Protein AF-A0AAN1A7D1-F1 (afdb_monomer)

Sequence (128 aa):
MESLSNIRREKVLAA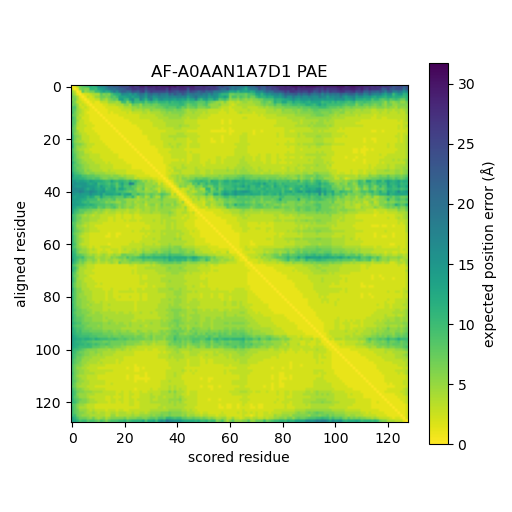FIFSLTAWALLYLWLYLVHAIDEKVASTTLSSPLVHASITFSVLAFIFQKKPGALRELAIIVFWLVLIFIYSIVVFNILLNIIPDIYDIIFYYECFLLIVFCGSPAYLLMRII

Mean predicted aligned error: 4.58 Å

Structu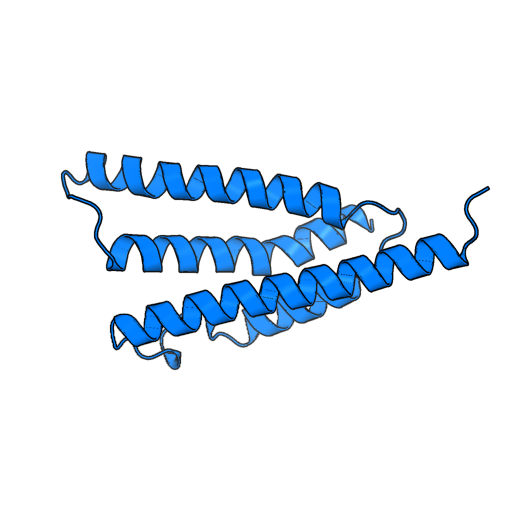re (mmCIF, N/CA/C/O backbone):
data_AF-A0AAN1A7D1-F1
#
_entry.id   AF-A0AAN1A7D1-F1
#
loop_
_atom_site.group_PDB
_atom_site.id
_atom_site.type_symbol
_atom_site.label_atom_id
_atom_site.label_alt_id
_atom_site.label_comp_id
_atom_site.label_asym_id
_atom_site.label_entity_id
_atom_site.label_seq_id
_atom_site.pdbx_PDB_ins_code
_atom_site.Cartn_x
_atom_site.Cartn_y
_atom_site.Cartn_z
_atom_site.occupancy
_atom_site.B_iso_or_equiv
_atom_site.auth_seq_id
_atom_site.auth_comp_id
_atom_site.auth_asym_id
_atom_site.auth_atom_id
_atom_site.pdbx_PDB_model_num
ATOM 1 N N . MET A 1 1 ? -14.372 14.108 27.753 1.00 48.66 1 MET A N 1
ATOM 2 C CA . MET A 1 1 ? -14.588 12.654 27.898 1.00 48.66 1 MET A CA 1
ATOM 3 C C . MET A 1 1 ? -15.117 12.169 26.559 1.00 48.66 1 MET A C 1
ATOM 5 O O . MET A 1 1 ? -16.270 12.422 26.240 1.00 48.66 1 MET A O 1
ATOM 9 N N . GLU A 1 2 ? -14.242 11.651 25.700 1.00 56.12 2 GLU A N 1
ATOM 10 C CA . GLU A 1 2 ? -14.641 11.143 24.383 1.00 56.12 2 GLU A CA 1
ATOM 11 C C . GLU A 1 2 ? -15.553 9.928 24.595 1.00 56.12 2 GLU A C 1
ATOM 13 O O . GLU A 1 2 ? -15.202 9.020 25.351 1.00 56.12 2 GLU A O 1
ATOM 18 N N . SER A 1 3 ? -16.758 9.925 24.022 1.00 71.69 3 SER A N 1
ATOM 19 C CA . SER A 1 3 ? -17.673 8.799 24.217 1.00 71.69 3 SER A CA 1
ATOM 20 C C . SER A 1 3 ? -17.113 7.550 23.529 1.00 71.69 3 SER A C 1
ATOM 22 O O . SER A 1 3 ? -16.577 7.616 22.422 1.00 71.69 3 SER A O 1
ATOM 24 N N . LEU A 1 4 ? -17.299 6.378 24.142 1.00 73.12 4 LEU A N 1
ATOM 25 C CA . LEU A 1 4 ? -16.960 5.069 23.554 1.00 73.12 4 LEU A CA 1
ATOM 26 C C . LEU A 1 4 ? -17.493 4.894 22.115 1.00 73.12 4 LEU A C 1
ATOM 28 O O . LEU A 1 4 ? -16.880 4.206 21.296 1.00 73.12 4 LEU A O 1
ATOM 32 N N . SER A 1 5 ? -18.616 5.543 21.786 1.00 78.75 5 SER A N 1
ATOM 33 C CA . SER A 1 5 ? -19.195 5.552 20.440 1.00 78.75 5 SER A CA 1
ATOM 34 C C . SER A 1 5 ? -18.342 6.293 19.403 1.00 78.75 5 SER A C 1
ATOM 36 O O . SER A 1 5 ? -18.264 5.820 18.267 1.00 78.75 5 SER A O 1
ATOM 38 N N . ASN A 1 6 ? -17.675 7.392 19.772 1.00 82.25 6 ASN A N 1
ATOM 39 C CA . ASN A 1 6 ? -16.790 8.136 18.871 1.00 82.25 6 ASN A CA 1
ATOM 40 C C . ASN A 1 6 ? -15.538 7.325 18.534 1.00 82.25 6 ASN A C 1
ATOM 42 O O . ASN A 1 6 ? -15.208 7.178 17.360 1.00 82.25 6 ASN A O 1
ATOM 46 N N . ILE A 1 7 ? -14.927 6.692 19.537 1.00 80.44 7 ILE A N 1
ATOM 47 C CA . ILE A 1 7 ? -13.744 5.838 19.352 1.00 80.44 7 ILE A CA 1
ATOM 48 C C . ILE A 1 7 ? -14.063 4.648 18.433 1.00 80.44 7 ILE A C 1
ATOM 50 O O . ILE A 1 7 ? -13.278 4.298 17.554 1.00 80.44 7 ILE A O 1
ATOM 54 N N . ARG A 1 8 ? -15.236 4.019 18.595 1.00 84.25 8 ARG A N 1
ATOM 55 C CA . ARG A 1 8 ? -15.674 2.935 17.701 1.00 84.25 8 ARG A CA 1
ATOM 56 C C . ARG A 1 8 ? -15.884 3.430 16.268 1.00 84.25 8 ARG A C 1
ATOM 58 O O . ARG A 1 8 ? -15.477 2.748 15.332 1.00 84.25 8 ARG A O 1
ATOM 65 N N . ARG A 1 9 ? -16.510 4.599 16.092 1.00 88.31 9 ARG A N 1
ATOM 66 C CA . ARG A 1 9 ? -16.739 5.198 14.769 1.00 88.31 9 ARG A CA 1
ATOM 67 C C . ARG A 1 9 ? -15.418 5.501 14.063 1.00 88.31 9 ARG A C 1
ATOM 69 O O . ARG A 1 9 ? -15.297 5.187 12.886 1.00 88.31 9 ARG A O 1
ATOM 76 N N . GLU A 1 10 ? -14.435 6.048 14.772 1.00 89.31 10 GLU A N 1
ATOM 77 C CA . GLU A 1 10 ? -13.118 6.348 14.204 1.00 89.31 10 GLU A CA 1
ATOM 78 C C . GLU A 1 10 ? -12.417 5.086 13.687 1.00 89.31 10 GLU A C 1
ATOM 80 O O . GLU A 1 10 ? -11.914 5.086 12.570 1.00 89.31 10 GLU A O 1
ATOM 85 N N . LYS A 1 11 ? -12.447 3.980 14.442 1.00 90.75 11 LYS A N 1
ATOM 86 C CA . LYS A 1 11 ? -11.850 2.702 14.008 1.00 90.75 11 LYS A CA 1
ATOM 87 C C . LYS A 1 11 ? -12.504 2.147 12.746 1.00 90.75 11 LYS A C 1
ATOM 89 O O . LYS A 1 11 ? -11.811 1.679 11.849 1.00 90.75 11 LYS A O 1
ATOM 94 N N . VAL A 1 12 ? -13.835 2.216 12.669 1.00 91.88 12 VA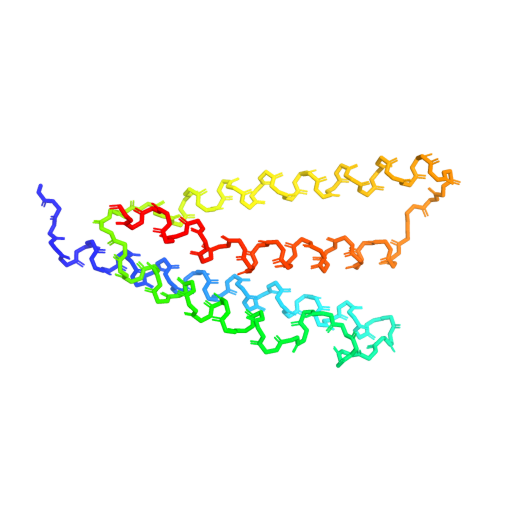L A N 1
ATOM 95 C CA . VAL A 1 12 ? -14.586 1.771 11.485 1.00 91.88 12 VAL A CA 1
ATOM 96 C C . VAL A 1 12 ? -14.273 2.659 10.283 1.00 91.88 12 VAL A C 1
ATOM 98 O O . VAL A 1 12 ? -14.024 2.145 9.197 1.00 91.88 12 VAL A O 1
ATOM 101 N N . LEU A 1 13 ? -14.221 3.979 10.477 1.00 93.94 13 LEU A N 1
ATOM 102 C CA . LEU A 1 13 ? -13.811 4.913 9.429 1.00 93.94 13 LEU A CA 1
ATOM 103 C C . LEU A 1 13 ? -12.373 4.650 8.977 1.00 93.94 13 LEU A C 1
ATOM 105 O O . LEU A 1 13 ? -12.114 4.645 7.780 1.00 93.94 13 LEU A O 1
ATOM 109 N N . ALA A 1 14 ? -11.455 4.372 9.902 1.00 94.38 14 ALA A N 1
ATOM 110 C CA . ALA A 1 14 ? -10.074 4.042 9.578 1.00 94.38 14 ALA A CA 1
ATOM 111 C C . ALA A 1 14 ? -9.969 2.768 8.731 1.00 94.38 14 ALA A C 1
ATOM 113 O O . ALA A 1 14 ? -9.298 2.774 7.701 1.00 94.38 14 ALA A O 1
ATOM 114 N N . ALA A 1 15 ? -10.680 1.708 9.123 1.00 95.00 15 ALA A N 1
ATOM 115 C CA . ALA A 1 15 ? -10.753 0.463 8.363 1.00 95.00 15 ALA A CA 1
ATOM 116 C C . ALA A 1 15 ? -11.352 0.679 6.961 1.00 95.00 15 ALA A C 1
ATOM 118 O O . ALA A 1 15 ? -10.851 0.135 5.975 1.00 95.00 15 ALA A O 1
ATOM 119 N N . PHE A 1 16 ? -12.393 1.509 6.858 1.00 95.81 16 PHE A N 1
ATOM 120 C CA . PHE A 1 16 ? -13.032 1.849 5.588 1.00 95.81 16 PHE A CA 1
ATOM 121 C C . PHE A 1 16 ? -12.106 2.654 4.668 1.00 95.81 16 PHE A C 1
ATOM 123 O O . PHE A 1 16 ? -11.934 2.291 3.507 1.00 95.81 16 PHE A O 1
ATOM 130 N N . ILE A 1 17 ? -11.457 3.698 5.191 1.00 96.25 17 ILE A N 1
ATOM 131 C CA . ILE A 1 17 ? -10.492 4.510 4.440 1.00 96.25 17 ILE A CA 1
ATOM 132 C C . ILE A 1 17 ? -9.322 3.642 3.978 1.00 96.25 17 ILE A C 1
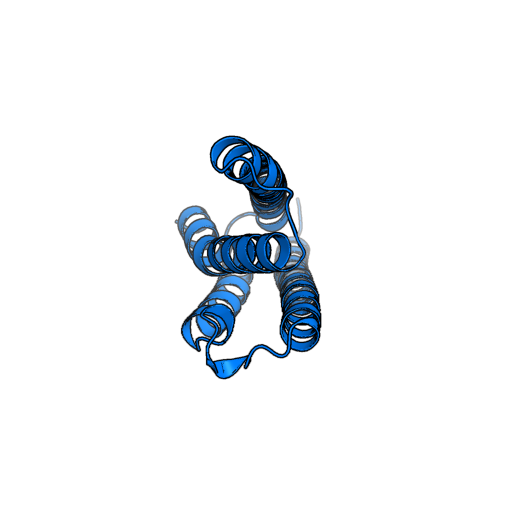ATOM 134 O O . ILE A 1 17 ? -8.953 3.701 2.811 1.00 96.25 17 ILE A O 1
ATOM 138 N N . PHE A 1 18 ? -8.772 2.796 4.853 1.00 96.31 18 PHE A N 1
ATOM 139 C CA . PHE A 1 18 ? -7.709 1.866 4.473 1.00 96.31 18 PHE A CA 1
ATOM 140 C C . PHE A 1 18 ? -8.147 0.934 3.335 1.00 96.31 18 PHE A C 1
ATOM 142 O O . PHE A 1 18 ? -7.400 0.754 2.378 1.00 96.31 18 PHE A O 1
ATOM 149 N N . SER A 1 19 ? -9.369 0.397 3.401 1.00 95.94 19 SER A N 1
ATOM 150 C CA . SER A 1 19 ? -9.914 -0.485 2.359 1.00 95.94 19 SER A CA 1
ATOM 151 C C . SER A 1 19 ? -10.069 0.233 1.015 1.00 95.94 19 SER A C 1
ATOM 153 O O . SER A 1 19 ? -9.674 -0.308 -0.015 1.00 95.94 19 SER A O 1
ATOM 155 N N . LEU A 1 20 ? -10.593 1.465 1.019 1.00 97.00 20 LEU A N 1
ATOM 156 C CA . LEU A 1 20 ? -10.707 2.288 -0.190 1.00 97.00 20 LEU A CA 1
ATOM 157 C C . LEU A 1 20 ? -9.338 2.613 -0.790 1.00 97.00 20 LEU A C 1
ATOM 159 O O . LEU A 1 20 ? -9.157 2.502 -2.001 1.00 97.00 20 LEU A O 1
ATOM 163 N N . THR A 1 21 ? -8.368 2.978 0.047 1.00 95.69 21 THR A N 1
ATOM 164 C CA . THR A 1 21 ? -7.001 3.263 -0.396 1.00 95.69 21 THR A CA 1
ATOM 165 C C . THR A 1 21 ? -6.338 2.018 -0.979 1.00 95.69 21 THR A C 1
ATOM 167 O O . THR A 1 21 ? -5.743 2.095 -2.050 1.00 95.69 21 THR A O 1
ATOM 170 N N . ALA A 1 22 ? -6.472 0.859 -0.325 1.00 95.62 22 ALA A N 1
ATOM 171 C CA . ALA A 1 22 ? -5.944 -0.406 -0.830 1.00 95.62 22 ALA A CA 1
ATOM 172 C C . ALA A 1 22 ? -6.550 -0.760 -2.194 1.00 95.62 22 ALA A C 1
ATOM 174 O O . ALA A 1 22 ? -5.821 -1.123 -3.114 1.00 95.62 22 ALA A O 1
ATOM 175 N N . TRP A 1 23 ? -7.865 -0.586 -2.345 1.00 95.44 23 TRP A N 1
ATOM 176 C CA . TRP A 1 23 ? -8.557 -0.807 -3.610 1.00 95.44 23 TRP A CA 1
ATOM 177 C C . TRP A 1 23 ? -8.068 0.134 -4.718 1.00 95.44 23 TRP A C 1
ATOM 179 O O . TRP A 1 23 ? -7.740 -0.335 -5.804 1.00 95.44 23 TRP A O 1
ATOM 189 N N . ALA A 1 24 ? -7.952 1.437 -4.444 1.00 96.38 24 ALA A N 1
ATOM 190 C CA . ALA A 1 24 ? -7.475 2.415 -5.423 1.00 96.38 24 ALA A CA 1
ATOM 191 C C . ALA A 1 24 ? -6.037 2.124 -5.887 1.00 96.38 24 ALA A C 1
ATOM 193 O O . ALA A 1 24 ? -5.740 2.202 -7.078 1.00 96.38 24 ALA A O 1
ATOM 194 N N . LEU A 1 25 ? -5.159 1.747 -4.954 1.00 95.44 25 LEU A N 1
ATOM 195 C CA . LEU A 1 25 ? -3.777 1.374 -5.251 1.00 95.44 25 LEU A CA 1
ATOM 196 C C . LEU A 1 25 ? -3.697 0.084 -6.083 1.00 95.44 25 LEU A C 1
ATOM 198 O O . LEU A 1 25 ? -3.025 0.047 -7.110 1.00 95.44 25 LEU A O 1
ATOM 202 N N . LEU A 1 26 ? -4.424 -0.963 -5.690 1.00 94.31 26 LEU A N 1
ATOM 203 C CA . LEU A 1 26 ? -4.470 -2.213 -6.454 1.00 94.31 26 LEU A CA 1
ATOM 204 C C . LEU A 1 26 ? -5.055 -2.011 -7.853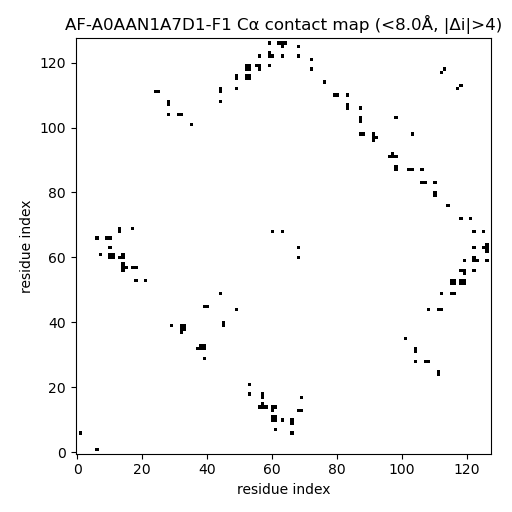 1.00 94.31 26 LEU A C 1
ATOM 206 O O . LEU A 1 26 ? -4.578 -2.618 -8.807 1.00 94.31 26 LEU A O 1
ATOM 210 N N . TYR A 1 27 ? -6.063 -1.149 -7.992 1.00 93.94 27 TYR A N 1
ATOM 211 C CA . TYR A 1 27 ? -6.654 -0.831 -9.287 1.00 93.94 27 TYR A CA 1
ATOM 212 C C . TYR A 1 27 ? -5.673 -0.091 -10.201 1.00 93.94 27 TYR A C 1
ATOM 214 O O . TYR A 1 27 ? -5.552 -0.436 -11.376 1.00 93.94 27 TYR A O 1
ATOM 222 N N . LEU A 1 28 ? -4.935 0.889 -9.666 1.00 94.31 28 LEU A N 1
ATOM 223 C CA . LEU A 1 28 ? -3.884 1.571 -10.420 1.00 94.31 28 LEU A CA 1
ATOM 224 C C . LEU A 1 28 ? -2.807 0.582 -10.879 1.00 94.31 28 LEU A C 1
ATOM 226 O O . LEU A 1 28 ? -2.394 0.620 -12.034 1.00 94.31 28 LEU A O 1
ATOM 230 N N . TRP A 1 29 ? -2.392 -0.335 -10.005 1.00 94.31 29 TRP A N 1
ATOM 231 C CA . TRP A 1 29 ? -1.430 -1.375 -10.365 1.00 94.31 29 TRP A CA 1
ATOM 232 C C . TRP A 1 29 ? -1.970 -2.295 -11.459 1.00 94.31 29 TRP A C 1
ATOM 234 O O . TRP A 1 29 ? -1.276 -2.552 -12.438 1.00 94.31 29 TRP A O 1
ATOM 244 N N . LEU A 1 30 ? -3.229 -2.723 -11.346 1.00 92.06 30 LEU A N 1
ATOM 245 C CA . LEU A 1 30 ? -3.874 -3.565 -12.348 1.00 92.06 30 LEU A CA 1
ATOM 246 C C . LEU A 1 30 ? -3.890 -2.879 -13.717 1.00 92.06 30 LEU A C 1
ATOM 248 O O . LEU A 1 30 ? -3.574 -3.514 -14.719 1.00 92.06 30 LEU A O 1
ATOM 252 N N . TYR A 1 31 ? -4.233 -1.590 -13.753 1.00 92.12 31 TYR A N 1
ATOM 253 C CA . TYR A 1 31 ? -4.207 -0.786 -14.972 1.00 92.12 31 TYR A CA 1
ATOM 254 C C . TYR A 1 31 ? -2.804 -0.737 -15.590 1.00 92.12 31 TYR A C 1
ATOM 256 O O . TYR A 1 31 ? -2.655 -0.931 -16.794 1.00 92.12 31 TYR A O 1
ATOM 264 N N . LEU A 1 32 ? -1.774 -0.527 -14.768 1.00 90.81 32 LEU A N 1
ATOM 265 C CA . LEU A 1 32 ? -0.389 -0.457 -15.224 1.00 90.81 32 LEU A CA 1
ATOM 266 C C . LEU A 1 32 ? 0.132 -1.796 -15.767 1.00 90.81 32 LEU A C 1
ATOM 268 O O . LEU A 1 32 ? 0.738 -1.814 -16.831 1.00 90.81 32 LEU A O 1
ATOM 272 N N . VAL A 1 33 ? -0.149 -2.911 -15.089 1.00 90.50 33 VAL A N 1
ATOM 273 C CA . VAL A 1 33 ? 0.243 -4.259 -15.545 1.00 90.50 33 VAL A CA 1
ATOM 274 C C . VAL A 1 33 ? -0.417 -4.607 -16.881 1.00 90.50 33 VAL A C 1
ATOM 276 O O . VAL A 1 33 ? 0.237 -5.143 -17.771 1.00 90.50 33 VAL A O 1
ATOM 279 N N . HIS A 1 34 ? -1.688 -4.236 -17.069 1.00 88.12 34 HIS A N 1
ATOM 280 C CA . HIS A 1 34 ? -2.350 -4.396 -18.368 1.00 88.12 34 HIS A CA 1
ATOM 281 C C . HIS A 1 34 ? -1.734 -3.509 -19.454 1.00 88.12 34 HIS A C 1
ATOM 283 O O . HIS A 1 34 ? -1.717 -3.906 -20.611 1.00 88.12 34 HIS A O 1
ATOM 289 N N . ALA A 1 35 ? -1.224 -2.325 -19.106 1.00 87.31 35 ALA A N 1
ATOM 290 C CA . ALA A 1 35 ? -0.607 -1.422 -20.076 1.00 87.31 35 ALA A CA 1
ATOM 291 C C . ALA A 1 35 ? 0.712 -1.962 -20.659 1.00 87.31 35 ALA A C 1
ATOM 293 O O . ALA A 1 35 ? 1.111 -1.524 -21.735 1.00 87.31 35 ALA A O 1
ATOM 294 N N . ILE A 1 36 ? 1.371 -2.900 -19.971 1.00 89.44 36 ILE A N 1
ATOM 295 C CA . ILE A 1 36 ? 2.584 -3.584 -20.448 1.00 89.44 36 ILE A CA 1
ATOM 296 C C . ILE A 1 36 ? 2.316 -5.018 -20.931 1.00 89.44 36 ILE A C 1
ATOM 298 O O . ILE A 1 36 ? 3.260 -5.781 -21.123 1.00 89.44 36 ILE A O 1
ATOM 302 N N . ASP A 1 37 ? 1.041 -5.390 -21.108 1.00 84.81 37 ASP A N 1
ATOM 303 C CA . ASP A 1 37 ? 0.591 -6.728 -21.523 1.00 84.81 37 ASP A CA 1
ATOM 304 C C . ASP A 1 37 ? 1.141 -7.880 -20.654 1.00 84.81 37 ASP A C 1
ATOM 306 O O . ASP A 1 37 ? 1.195 -9.043 -21.070 1.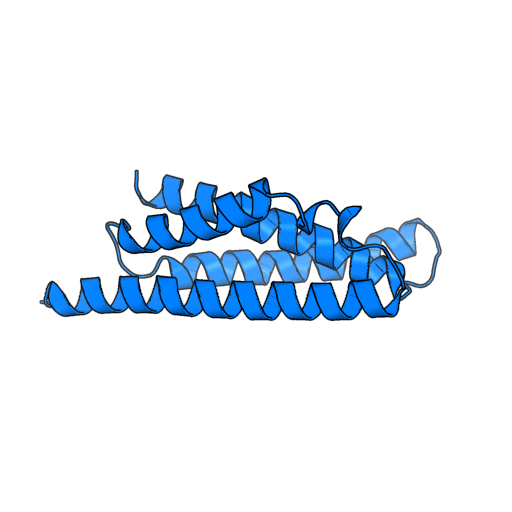00 84.81 37 ASP A O 1
ATOM 310 N N . GLU A 1 38 ? 1.528 -7.586 -19.410 1.00 80.81 38 GLU A N 1
ATOM 311 C CA . GLU A 1 38 ? 2.014 -8.598 -18.484 1.00 80.81 38 GLU A CA 1
ATOM 312 C C . GLU A 1 38 ? 0.838 -9.372 -17.874 1.00 80.81 38 GLU A C 1
ATOM 314 O O . GLU A 1 38 ? -0.219 -8.836 -17.524 1.00 80.81 38 GLU A O 1
ATOM 319 N N . LYS A 1 39 ? 1.006 -10.689 -17.734 1.00 81.75 39 LYS A N 1
ATOM 320 C CA . LYS A 1 39 ? -0.041 -11.542 -17.179 1.00 81.75 39 LYS A CA 1
ATOM 321 C C . LYS A 1 39 ? -0.172 -11.280 -15.679 1.00 81.75 39 LYS A C 1
ATOM 323 O O . LYS A 1 39 ? 0.662 -11.701 -14.893 1.00 81.75 39 LYS A O 1
ATOM 328 N N . VAL A 1 40 ? -1.299 -10.714 -15.254 1.00 73.50 40 VAL A N 1
ATOM 329 C CA . VAL A 1 40 ? -1.592 -10.437 -13.831 1.00 73.50 40 VAL A CA 1
ATOM 330 C C . VAL A 1 40 ? -1.335 -11.646 -12.918 1.00 73.50 40 VAL A C 1
ATOM 332 O O . VAL A 1 40 ? -0.841 -11.489 -11.814 1.00 73.50 40 VAL A O 1
ATOM 335 N N . ALA A 1 41 ? -1.630 -12.867 -13.373 1.00 77.00 41 ALA A N 1
ATOM 336 C CA . ALA A 1 41 ? -1.443 -14.081 -12.573 1.00 77.00 41 ALA A CA 1
ATOM 337 C C . ALA A 1 41 ? 0.027 -14.492 -12.345 1.00 77.00 41 ALA A C 1
ATOM 339 O O . ALA A 1 41 ? 0.271 -15.389 -11.542 1.00 77.00 41 ALA A O 1
ATOM 340 N N . SER A 1 42 ? 0.994 -13.912 -13.067 1.00 78.88 42 SER A N 1
ATOM 341 C CA . SER A 1 42 ? 2.425 -14.161 -12.831 1.00 78.88 42 SER A CA 1
ATOM 342 C C . SER A 1 42 ? 3.058 -13.180 -11.850 1.00 78.88 42 SER A C 1
ATOM 344 O O . SER A 1 42 ? 4.195 -13.400 -11.442 1.00 78.88 42 SER A O 1
ATOM 346 N N . THR A 1 43 ? 2.342 -12.133 -11.443 1.00 81.31 43 THR A N 1
ATOM 347 C CA . THR A 1 43 ? 2.873 -11.134 -10.516 1.00 81.31 43 THR A CA 1
ATOM 348 C C . THR A 1 43 ? 2.684 -11.567 -9.066 1.00 81.31 43 THR A C 1
ATOM 350 O O . THR A 1 43 ? 1.748 -12.297 -8.713 1.00 81.31 43 THR A O 1
ATOM 353 N N . THR A 1 44 ? 3.555 -11.085 -8.184 1.00 81.88 44 THR A N 1
ATOM 354 C CA . THR A 1 44 ? 3.523 -11.473 -6.767 1.00 81.88 44 THR A CA 1
ATOM 355 C C . THR A 1 44 ? 2.321 -10.847 -6.062 1.00 81.88 44 THR A C 1
ATOM 357 O O . THR A 1 44 ? 1.768 -11.431 -5.127 1.00 81.88 44 THR A O 1
ATOM 360 N N . LEU A 1 45 ? 1.864 -9.684 -6.537 1.00 84.50 45 LEU A N 1
ATOM 361 C CA . LEU A 1 45 ? 0.711 -8.983 -5.973 1.00 84.50 45 LEU A CA 1
ATOM 362 C C . LEU A 1 45 ? -0.618 -9.73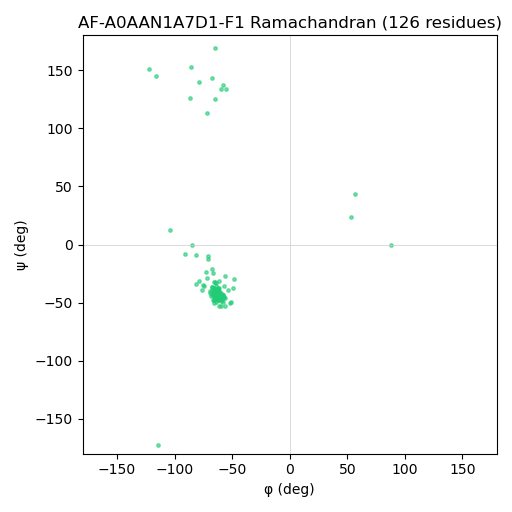3 -6.168 1.00 84.50 45 LEU A C 1
ATOM 364 O O . LEU A 1 45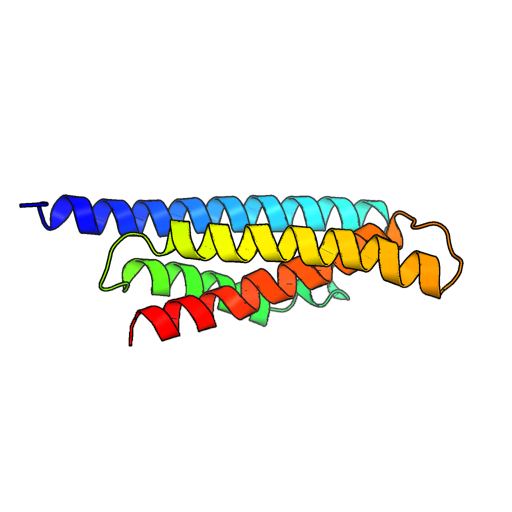 ? -1.539 -9.573 -5.367 1.00 84.50 45 LEU A O 1
ATOM 368 N N . SER A 1 46 ? -0.707 -10.603 -7.181 1.00 83.06 46 SER A N 1
ATOM 369 C CA . SER A 1 46 ? -1.866 -11.482 -7.387 1.00 83.06 46 SER A CA 1
ATOM 370 C C . SER A 1 46 ? -1.981 -12.604 -6.346 1.00 83.06 46 SER A C 1
ATOM 372 O O . SER A 1 46 ? -3.011 -13.277 -6.260 1.00 83.06 46 SER A O 1
ATOM 374 N N . SER A 1 47 ? -0.948 -12.790 -5.518 1.00 87.00 47 SER A N 1
ATOM 375 C CA . SER A 1 47 ? -0.909 -13.836 -4.505 1.00 87.00 47 SER A CA 1
ATOM 376 C C . SER A 1 47 ? -2.084 -13.730 -3.518 1.00 87.00 47 SER A C 1
ATOM 378 O O . SER A 1 47 ? -2.379 -12.643 -2.997 1.00 87.00 47 SER A O 1
ATOM 380 N N . PRO A 1 48 ? -2.716 -14.865 -3.155 1.00 86.69 48 PRO A N 1
ATOM 381 C CA . PRO A 1 48 ? -3.727 -14.910 -2.099 1.00 86.69 48 PRO A CA 1
ATOM 382 C C . PRO A 1 48 ? -3.225 -14.368 -0.756 1.00 86.69 48 PRO A C 1
ATOM 384 O O . PRO A 1 48 ? -4.016 -13.856 0.035 1.00 86.69 48 PRO A O 1
ATOM 387 N N . LEU A 1 49 ? -1.913 -14.446 -0.500 1.00 88.25 49 LEU A N 1
ATOM 388 C CA . LEU A 1 49 ? -1.309 -13.953 0.738 1.00 88.25 49 LEU A CA 1
ATOM 389 C C . LEU A 1 49 ? -1.470 -12.438 0.890 1.00 88.25 49 LEU A C 1
ATOM 391 O O . LEU A 1 49 ? -1.833 -11.982 1.968 1.00 88.25 49 LEU A O 1
ATOM 395 N N . VAL A 1 50 ? -1.285 -11.665 -0.184 1.00 91.00 50 VAL A N 1
ATOM 396 C CA . VAL A 1 50 ? -1.435 -10.198 -0.150 1.00 91.00 50 VAL A CA 1
ATOM 397 C C . VAL A 1 50 ? -2.876 -9.820 0.201 1.00 91.00 50 VAL A C 1
ATOM 399 O O . VAL A 1 50 ? -3.122 -8.983 1.069 1.00 91.00 50 VAL A O 1
ATOM 402 N N . HIS A 1 51 ? -3.844 -10.509 -0.402 1.00 90.81 51 HIS A N 1
ATOM 403 C CA . HIS A 1 51 ? -5.268 -10.300 -0.147 1.00 90.81 51 HIS A CA 1
ATOM 404 C C . HIS A 1 51 ? -5.662 -10.687 1.290 1.00 90.81 51 HIS A C 1
ATOM 406 O O . HIS A 1 51 ? -6.434 -9.979 1.950 1.00 90.81 51 HIS A O 1
ATOM 412 N N . ALA A 1 52 ? -5.084 -11.771 1.816 1.00 93.69 52 ALA A N 1
ATOM 413 C CA . ALA A 1 52 ? -5.239 -12.154 3.214 1.00 93.69 52 ALA A CA 1
ATOM 414 C C . ALA A 1 52 ? -4.642 -11.096 4.163 1.00 93.69 52 ALA A C 1
ATOM 416 O O . ALA A 1 52 ? -5.294 -10.715 5.136 1.00 93.69 52 ALA A O 1
ATOM 417 N N . SER A 1 53 ? -3.459 -10.553 3.858 1.00 94.56 53 SER A N 1
ATOM 418 C CA . SER A 1 53 ? -2.802 -9.494 4.639 1.00 94.56 53 SER A CA 1
ATOM 419 C C . SER A 1 53 ? -3.602 -8.189 4.684 1.00 94.56 53 SER A C 1
ATOM 421 O O . SER A 1 53 ? -3.692 -7.551 5.739 1.00 94.56 53 SER A O 1
ATOM 423 N N . ILE A 1 54 ? -4.247 -7.808 3.577 1.00 94.56 54 ILE A N 1
ATOM 424 C CA . ILE A 1 54 ? -5.157 -6.653 3.532 1.00 94.56 54 ILE A CA 1
ATOM 425 C C . ILE A 1 54 ? -6.365 -6.903 4.435 1.00 94.56 54 ILE A C 1
ATOM 427 O O . ILE A 1 54 ? -6.682 -6.074 5.289 1.00 94.56 54 ILE A O 1
ATOM 431 N N . THR A 1 55 ? -6.999 -8.070 4.302 1.00 94.19 55 THR A N 1
ATOM 432 C CA . THR A 1 55 ? -8.151 -8.459 5.133 1.00 94.19 55 THR A CA 1
ATOM 433 C C . THR A 1 55 ? -7.790 -8.435 6.618 1.00 94.19 55 THR A C 1
ATOM 435 O O . THR A 1 55 ? -8.527 -7.896 7.446 1.00 94.19 55 THR A O 1
ATOM 438 N N . PHE A 1 56 ? -6.613 -8.952 6.962 1.00 94.81 56 PHE A N 1
ATOM 439 C CA . PHE A 1 56 ? -6.120 -8.957 8.330 1.00 94.81 56 PHE A CA 1
ATOM 440 C C . PHE A 1 56 ? -5.853 -7.540 8.858 1.00 94.81 56 PHE A C 1
ATOM 442 O O . PHE A 1 56 ? -6.176 -7.239 10.005 1.00 94.81 56 PHE A O 1
ATOM 449 N N . SER A 1 57 ? -5.335 -6.639 8.019 1.00 95.56 57 SER A N 1
ATOM 450 C CA . SER A 1 57 ? -5.140 -5.225 8.372 1.00 95.56 57 SER A CA 1
ATOM 451 C C . SER A 1 57 ? -6.463 -4.525 8.686 1.00 95.56 57 SER A C 1
ATOM 453 O O . SER A 1 57 ? -6.562 -3.813 9.685 1.00 95.56 57 SER A O 1
ATOM 455 N N . VAL A 1 58 ? -7.505 -4.769 7.882 1.00 95.38 58 VAL A N 1
ATOM 456 C CA . VAL A 1 58 ?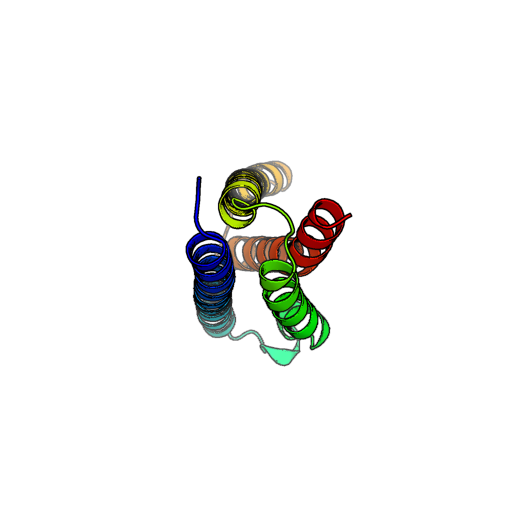 -8.863 -4.245 8.119 1.00 95.38 58 VAL A CA 1
ATOM 457 C C . VAL A 1 58 ? -9.392 -4.704 9.480 1.00 95.38 58 VAL A C 1
ATOM 459 O O . VAL A 1 58 ? -9.890 -3.885 10.254 1.00 95.38 58 VAL A O 1
ATOM 462 N N . LEU A 1 59 ? -9.224 -5.985 9.818 1.00 94.31 59 LEU A N 1
ATOM 463 C CA . LEU A 1 59 ? -9.589 -6.508 11.138 1.00 94.31 59 LEU A CA 1
ATOM 464 C C . LEU A 1 59 ? -8.756 -5.862 12.254 1.00 94.31 59 LEU A C 1
ATOM 466 O O . LEU A 1 59 ? -9.306 -5.428 13.267 1.00 94.31 59 LEU A O 1
ATOM 470 N N . ALA A 1 60 ? -7.443 -5.732 12.062 1.00 93.62 60 ALA A N 1
ATOM 471 C CA . ALA A 1 60 ? -6.544 -5.135 13.043 1.00 93.62 60 ALA A CA 1
ATOM 472 C C . ALA A 1 60 ? -6.888 -3.666 13.344 1.00 93.62 60 ALA A C 1
ATOM 474 O O . ALA A 1 60 ? -6.725 -3.234 14.484 1.00 93.62 60 ALA A O 1
ATOM 475 N N . PHE A 1 61 ? -7.423 -2.905 12.380 1.00 93.06 61 PHE A N 1
ATOM 476 C CA . PHE A 1 61 ? -7.947 -1.554 12.625 1.00 93.06 61 PHE A CA 1
ATOM 477 C C . PHE A 1 61 ? -9.126 -1.537 13.607 1.00 93.06 61 PHE A C 1
ATOM 479 O O . PHE A 1 61 ? -9.196 -0.661 14.472 1.00 93.06 61 PHE A O 1
ATOM 486 N N . ILE A 1 62 ? -10.027 -2.518 13.522 1.00 91.56 62 ILE A N 1
ATOM 487 C CA . ILE A 1 62 ? -11.201 -2.624 14.404 1.00 91.56 62 ILE A CA 1
ATOM 488 C C . ILE A 1 62 ? -10.770 -2.941 15.845 1.00 91.56 62 ILE A C 1
ATOM 490 O O . ILE A 1 62 ? -11.343 -2.402 16.797 1.00 91.56 62 ILE A O 1
ATOM 494 N N . PHE A 1 63 ? -9.729 -3.762 16.012 1.00 91.38 63 PHE A N 1
ATOM 495 C CA . PHE A 1 63 ? -9.219 -4.194 17.319 1.00 91.38 63 PHE A CA 1
ATOM 496 C C . PHE A 1 63 ? -8.219 -3.232 17.980 1.00 91.38 63 PHE A C 1
ATOM 498 O O . PHE A 1 63 ? -7.785 -3.489 19.104 1.00 91.38 63 PHE A O 1
ATOM 505 N N . GLN A 1 64 ? -7.868 -2.106 17.348 1.00 91.50 64 GLN A N 1
ATOM 506 C CA . GLN A 1 64 ? -6.950 -1.126 17.942 1.00 91.50 64 GLN A CA 1
ATOM 507 C C . GLN A 1 64 ? -7.437 -0.656 19.318 1.00 91.50 64 GLN A C 1
ATOM 509 O O . GLN A 1 64 ? -8.597 -0.280 19.475 1.00 91.50 64 GLN A O 1
ATOM 514 N N . LYS A 1 65 ? -6.556 -0.607 20.325 1.00 85.31 65 LYS A N 1
ATOM 515 C CA . LYS A 1 65 ? -6.900 -0.078 21.661 1.00 85.31 65 LYS A CA 1
ATOM 516 C C . LYS A 1 65 ? -6.993 1.454 21.667 1.00 85.31 65 LYS A C 1
ATOM 518 O O . LYS A 1 65 ? -7.838 2.009 22.363 1.00 85.31 65 LYS A O 1
ATOM 523 N N . LYS A 1 66 ? -6.154 2.127 20.869 1.00 83.06 66 LYS A N 1
ATOM 524 C CA . LYS A 1 66 ? -6.021 3.594 20.809 1.00 83.06 66 LYS A CA 1
ATOM 525 C C . LYS A 1 66 ? -6.419 4.150 19.429 1.00 83.06 66 LYS A C 1
ATOM 527 O O . LYS A 1 66 ? -6.124 3.488 18.429 1.00 83.06 66 LYS A O 1
ATOM 532 N N . PRO A 1 67 ? -7.026 5.350 19.355 1.00 83.31 67 PRO A N 1
ATOM 533 C CA . PRO A 1 67 ? -7.289 6.050 18.091 1.00 83.31 67 PRO A CA 1
ATOM 534 C C . PRO A 1 67 ? -5.988 6.458 17.381 1.00 83.31 67 PRO A C 1
ATOM 536 O O . PRO A 1 67 ? -4.910 6.348 17.966 1.00 83.31 67 PRO A O 1
ATOM 539 N N . GLY A 1 68 ? -6.064 6.901 16.123 1.00 89.00 68 GLY A N 1
ATOM 540 C CA . GLY A 1 68 ? -4.909 7.438 15.382 1.00 89.00 68 GLY A CA 1
ATOM 541 C C . GLY A 1 68 ? -4.034 6.447 14.595 1.00 89.00 68 GLY A C 1
ATOM 542 O O . GLY A 1 68 ? -3.115 6.893 13.909 1.00 89.00 68 GLY A O 1
ATOM 543 N N . ALA A 1 69 ? -4.333 5.140 14.600 1.00 92.88 69 ALA A N 1
ATOM 544 C CA . ALA A 1 69 ? -3.556 4.128 13.859 1.00 92.88 69 ALA A CA 1
ATOM 545 C C . ALA A 1 69 ? -3.396 4.463 12.367 1.00 92.88 69 ALA A C 1
ATOM 547 O O . ALA A 1 69 ? -2.330 4.270 11.788 1.00 92.88 69 ALA A O 1
ATOM 548 N N . LEU A 1 70 ? -4.455 4.998 11.748 1.00 93.38 70 LEU A N 1
ATOM 549 C CA . LEU A 1 70 ? -4.446 5.351 10.329 1.00 93.38 70 LEU A CA 1
ATOM 550 C C . LEU A 1 70 ? -3.469 6.491 10.039 1.00 93.38 70 LEU A C 1
ATOM 552 O O . LEU A 1 70 ? -2.780 6.458 9.028 1.00 93.38 70 LEU A O 1
ATOM 556 N N . ARG A 1 71 ? -3.397 7.491 10.926 1.00 94.50 71 ARG A N 1
ATOM 557 C CA . ARG A 1 71 ? -2.501 8.640 10.762 1.00 94.50 71 ARG A CA 1
ATOM 558 C C . ARG A 1 71 ? -1.043 8.202 10.828 1.00 94.50 71 ARG A C 1
ATOM 560 O O . ARG A 1 71 ? -0.246 8.621 9.999 1.00 94.50 71 ARG A O 1
ATOM 567 N N . GLU A 1 72 ? -0.706 7.377 11.810 1.00 94.38 72 GLU A N 1
ATOM 568 C CA . GLU A 1 72 ? 0.647 6.843 11.958 1.00 94.38 72 GLU A CA 1
ATOM 569 C C . GLU A 1 72 ? 1.030 5.973 10.748 1.00 94.38 72 GLU A C 1
ATOM 571 O O . GLU A 1 72 ? 2.089 6.182 10.158 1.00 94.38 72 GLU A O 1
ATOM 576 N N . LEU A 1 73 ? 0.133 5.082 10.301 1.00 95.31 73 LEU A N 1
ATOM 577 C CA . LEU A 1 73 ? 0.356 4.275 9.099 1.00 95.31 73 LEU A CA 1
ATOM 578 C C . LEU A 1 73 ? 0.518 5.147 7.844 1.00 95.31 73 LEU A C 1
ATOM 580 O O . LEU A 1 73 ? 1.403 4.891 7.035 1.00 95.31 73 LEU A O 1
ATOM 584 N N . ALA A 1 74 ? -0.280 6.205 7.694 1.00 95.00 74 ALA A N 1
ATOM 585 C CA . ALA A 1 74 ? -0.169 7.133 6.570 1.00 95.00 74 ALA A CA 1
ATOM 586 C C . ALA A 1 74 ? 1.192 7.845 6.534 1.00 95.00 74 ALA A C 1
ATOM 588 O O . ALA A 1 74 ? 1.750 8.029 5.457 1.00 95.00 74 ALA A O 1
ATOM 589 N N . ILE A 1 75 ? 1.756 8.199 7.696 1.00 96.69 75 ILE A N 1
ATOM 590 C CA . ILE A 1 75 ? 3.108 8.768 7.783 1.00 96.69 75 ILE A CA 1
ATOM 591 C C . ILE A 1 75 ? 4.147 7.742 7.315 1.00 96.69 75 ILE A C 1
ATOM 593 O O . ILE A 1 75 ? 5.025 8.088 6.529 1.00 96.69 75 ILE A O 1
ATOM 597 N N . ILE A 1 76 ? 4.037 6.483 7.750 1.00 95.44 76 ILE A N 1
ATOM 598 C CA . ILE A 1 76 ? 4.943 5.405 7.317 1.00 95.44 76 ILE A CA 1
ATOM 599 C C . ILE A 1 76 ? 4.866 5.221 5.797 1.00 95.44 76 ILE A C 1
ATOM 601 O O . ILE A 1 76 ? 5.895 5.205 5.126 1.00 95.44 76 ILE A O 1
ATOM 605 N N . VAL A 1 77 ? 3.652 5.138 5.245 1.00 95.88 77 VAL A N 1
ATOM 606 C CA . VAL A 1 77 ? 3.429 4.998 3.800 1.00 95.88 77 VAL A CA 1
ATOM 607 C C . VAL A 1 77 ? 3.993 6.197 3.038 1.00 95.88 77 VAL A C 1
ATOM 609 O O . VAL A 1 77 ? 4.641 6.006 2.014 1.00 95.88 77 VAL A O 1
ATOM 612 N N . PHE A 1 78 ? 3.812 7.419 3.542 1.00 96.00 78 PHE A N 1
ATOM 613 C CA . PHE A 1 78 ? 4.364 8.626 2.926 1.00 96.00 78 PHE A CA 1
ATOM 614 C C . PHE A 1 78 ? 5.894 8.570 2.813 1.00 96.00 78 PHE A C 1
ATOM 616 O O . PHE A 1 78 ? 6.443 8.808 1.738 1.00 96.00 78 PHE A O 1
ATOM 623 N N . TRP A 1 79 ? 6.591 8.196 3.890 1.00 97.12 79 TRP A N 1
ATOM 624 C CA . TRP A 1 79 ? 8.045 8.015 3.846 1.00 97.12 79 TRP A CA 1
ATOM 625 C C . TRP A 1 79 ? 8.459 6.892 2.900 1.00 97.12 79 TRP A C 1
ATOM 627 O O . TRP A 1 79 ? 9.444 7.029 2.178 1.00 97.12 79 TRP A O 1
ATOM 637 N N . LEU A 1 80 ? 7.689 5.805 2.862 1.00 95.81 80 LEU A N 1
ATOM 638 C CA . LEU A 1 80 ? 7.954 4.692 1.963 1.00 95.81 80 LEU A CA 1
ATOM 639 C C . LEU A 1 80 ? 7.845 5.117 0.490 1.00 95.81 80 LEU A C 1
ATOM 641 O O . LEU A 1 80 ? 8.713 4.761 -0.300 1.00 95.81 80 LEU A O 1
ATOM 645 N N . VAL A 1 81 ? 6.858 5.944 0.126 1.00 96.00 81 VAL A N 1
ATOM 646 C CA . VAL A 1 81 ? 6.751 6.520 -1.228 1.00 96.00 81 VAL A CA 1
ATOM 647 C C . VAL A 1 81 ? 8.024 7.284 -1.600 1.00 96.00 81 VAL A C 1
ATOM 649 O O . VAL A 1 81 ? 8.569 7.071 -2.681 1.00 96.00 81 VAL A O 1
ATOM 652 N N . LEU A 1 82 ? 8.540 8.129 -0.701 1.00 96.62 82 LEU A N 1
ATOM 653 C CA . LEU A 1 82 ? 9.776 8.881 -0.950 1.00 96.62 82 LEU A CA 1
ATOM 654 C C . LEU A 1 82 ? 10.984 7.956 -1.152 1.00 96.62 82 LEU A C 1
ATOM 656 O O . LEU A 1 82 ? 11.785 8.193 -2.055 1.00 96.62 82 LEU A O 1
ATOM 660 N N . ILE A 1 83 ? 11.093 6.887 -0.357 1.00 96.25 83 ILE A N 1
ATOM 661 C CA . ILE A 1 83 ? 12.157 5.881 -0.495 1.00 96.25 83 ILE A CA 1
ATOM 662 C C . ILE A 1 83 ? 12.097 5.215 -1.873 1.00 96.25 83 ILE A C 1
ATOM 664 O O . ILE A 1 83 ? 13.133 5.059 -2.518 1.00 96.25 83 ILE A O 1
ATOM 668 N N . PHE A 1 84 ? 10.908 4.848 -2.351 1.00 94.94 84 PHE A N 1
ATOM 669 C CA . PHE A 1 84 ? 10.756 4.208 -3.659 1.00 94.94 84 PHE A CA 1
ATOM 670 C C . PHE A 1 84 ? 11.049 5.159 -4.819 1.00 94.94 84 PHE A C 1
ATOM 672 O O . PHE A 1 84 ? 11.773 4.776 -5.735 1.00 94.94 84 PHE A O 1
ATOM 679 N N . ILE A 1 85 ? 10.587 6.413 -4.752 1.00 93.69 85 ILE A N 1
ATOM 680 C CA . ILE A 1 85 ? 10.938 7.440 -5.748 1.00 93.69 85 ILE A CA 1
ATOM 681 C C . ILE A 1 85 ? 12.459 7.618 -5.811 1.00 93.69 85 ILE A C 1
ATOM 683 O O . ILE A 1 85 ? 13.044 7.630 -6.892 1.00 93.69 85 ILE A O 1
ATOM 687 N N . TYR A 1 86 ? 13.113 7.714 -4.652 1.00 95.00 86 TYR A N 1
ATOM 688 C CA . TYR A 1 86 ? 14.563 7.853 -4.587 1.00 95.00 86 TYR A CA 1
ATOM 689 C C . TYR A 1 86 ? 15.285 6.610 -5.119 1.00 95.00 86 TYR A C 1
ATOM 691 O O . TYR A 1 86 ? 16.275 6.734 -5.834 1.00 95.00 86 TYR A O 1
ATOM 699 N N . SER A 1 87 ? 14.759 5.417 -4.832 1.00 94.12 87 SER A N 1
ATOM 700 C CA . SER A 1 87 ? 15.315 4.148 -5.311 1.00 94.12 87 SER A CA 1
ATOM 701 C C . SER A 1 87 ? 15.288 4.062 -6.836 1.00 94.12 87 SER A C 1
ATOM 703 O O . SER A 1 87 ? 16.316 3.731 -7.419 1.00 94.12 87 SER A O 1
ATOM 705 N N . ILE A 1 88 ? 14.175 4.442 -7.484 1.00 94.00 88 ILE A N 1
ATOM 706 C CA . ILE A 1 88 ? 14.079 4.499 -8.955 1.00 94.00 88 ILE A CA 1
ATOM 707 C C . ILE A 1 88 ? 15.238 5.322 -9.520 1.00 94.00 88 ILE A C 1
ATOM 709 O O . ILE A 1 88 ? 15.951 4.851 -10.402 1.00 94.00 88 ILE A O 1
ATOM 713 N N . VAL A 1 89 ? 15.459 6.524 -8.981 1.00 93.25 89 VAL A N 1
ATOM 714 C CA . VAL A 1 89 ? 16.511 7.437 -9.449 1.00 93.25 89 VAL A CA 1
ATOM 715 C C . VAL A 1 89 ? 17.905 6.861 -9.194 1.00 93.25 89 VAL A C 1
ATOM 717 O O . VAL A 1 89 ? 18.724 6.811 -10.108 1.00 93.25 89 VAL A O 1
ATOM 720 N N . VAL A 1 90 ? 18.186 6.413 -7.968 1.00 95.06 90 VAL A N 1
ATOM 721 C CA . VAL A 1 90 ? 19.521 5.936 -7.578 1.00 95.06 90 VAL A CA 1
ATOM 722 C C . VAL A 1 90 ? 19.925 4.688 -8.348 1.00 95.06 90 VAL A C 1
ATOM 724 O O . VAL A 1 90 ? 21.040 4.637 -8.865 1.00 95.06 90 VAL A O 1
ATOM 727 N N . PHE A 1 91 ? 19.044 3.691 -8.448 1.00 93.62 91 PHE A N 1
ATOM 728 C CA . PHE A 1 91 ? 19.367 2.454 -9.154 1.00 93.62 91 PHE A CA 1
ATOM 729 C C . PHE A 1 91 ? 19.533 2.687 -10.655 1.00 93.62 91 PHE A C 1
ATOM 731 O O . PHE A 1 91 ? 20.471 2.149 -11.236 1.00 93.62 91 PHE A O 1
ATOM 738 N N . ASN A 1 92 ? 18.711 3.541 -11.272 1.00 93.44 92 ASN A N 1
ATOM 739 C CA . ASN A 1 92 ? 18.871 3.876 -12.688 1.00 93.44 92 ASN A CA 1
ATOM 740 C C . ASN A 1 92 ? 20.179 4.629 -12.971 1.00 93.44 92 ASN A C 1
ATOM 742 O O . ASN A 1 92 ? 20.885 4.289 -13.919 1.00 93.44 92 ASN A O 1
ATOM 746 N N . ILE A 1 93 ? 20.572 5.576 -12.109 1.00 94.69 93 ILE A N 1
ATOM 747 C CA . ILE A 1 93 ? 21.884 6.238 -12.205 1.00 94.69 93 ILE A CA 1
ATOM 748 C C . ILE A 1 93 ? 23.020 5.220 -12.058 1.00 94.69 93 ILE A C 1
ATOM 750 O O . ILE A 1 93 ? 23.971 5.249 -12.837 1.00 94.69 93 ILE A O 1
ATOM 754 N N . LEU A 1 94 ? 22.927 4.313 -11.080 1.00 95.31 94 LEU A N 1
ATOM 755 C CA . LEU A 1 94 ? 23.954 3.301 -10.824 1.00 95.31 94 LEU A CA 1
ATOM 756 C C . LEU A 1 94 ? 24.121 2.336 -12.005 1.00 95.31 94 LEU A C 1
ATOM 758 O O . LEU A 1 94 ? 25.240 1.940 -12.323 1.00 95.31 94 LEU A O 1
ATOM 762 N N . LEU A 1 95 ? 23.013 1.974 -12.652 1.00 93.31 95 LEU A N 1
ATOM 763 C CA . LEU A 1 95 ? 22.994 1.121 -13.839 1.00 93.31 95 LEU A CA 1
ATOM 764 C C . LEU A 1 95 ? 23.308 1.889 -15.131 1.00 93.31 95 LEU A C 1
ATOM 766 O O . LEU A 1 95 ? 23.525 1.260 -16.164 1.00 93.31 95 LEU A O 1
ATOM 770 N N . ASN A 1 96 ? 23.380 3.223 -15.071 1.00 94.81 96 ASN A N 1
ATOM 771 C CA . ASN A 1 96 ? 23.555 4.116 -16.214 1.00 94.81 96 ASN A CA 1
ATOM 772 C C . ASN A 1 96 ? 22.462 3.927 -17.289 1.00 94.81 96 ASN A C 1
ATOM 774 O O . ASN A 1 96 ? 22.746 3.878 -18.487 1.00 94.81 96 ASN A O 1
ATOM 778 N N . ILE A 1 97 ? 21.209 3.803 -16.842 1.00 92.44 97 ILE A N 1
ATOM 779 C CA . ILE A 1 97 ? 20.010 3.631 -17.675 1.00 92.44 97 ILE A CA 1
ATOM 780 C C . ILE A 1 97 ? 19.032 4.778 -17.374 1.00 92.44 97 ILE A C 1
ATOM 782 O O . ILE A 1 97 ? 19.041 5.358 -16.287 1.00 92.44 97 ILE A O 1
ATOM 786 N N . ILE A 1 98 ? 18.217 5.154 -18.362 1.00 91.88 98 ILE A N 1
ATOM 787 C CA . ILE A 1 98 ? 17.120 6.110 -18.175 1.00 91.88 98 ILE A CA 1
ATOM 788 C C . ILE A 1 98 ? 15.896 5.317 -17.699 1.00 91.88 98 ILE A C 1
ATOM 790 O O . ILE A 1 98 ? 15.519 4.387 -18.410 1.00 91.88 98 ILE A O 1
ATOM 794 N N . PRO A 1 99 ? 15.265 5.688 -16.567 1.00 91.56 99 PRO A N 1
ATOM 795 C CA . PRO A 1 99 ? 14.117 4.956 -16.047 1.00 91.56 99 PRO A CA 1
ATOM 796 C C . PRO A 1 99 ? 12.976 4.945 -17.058 1.00 91.56 99 PRO A C 1
ATOM 798 O O . PRO A 1 99 ? 12.610 5.994 -17.601 1.00 91.56 99 PRO A O 1
ATOM 801 N N . ASP A 1 100 ? 12.394 3.772 -17.268 1.00 91.50 100 ASP A N 1
ATOM 802 C CA . ASP A 1 100 ? 11.259 3.584 -18.161 1.00 91.50 100 ASP A CA 1
ATOM 803 C C . ASP A 1 100 ? 9.983 3.152 -17.412 1.00 91.50 100 ASP A C 1
ATOM 805 O O . ASP A 1 100 ? 9.887 3.195 -16.182 1.00 91.50 100 ASP A O 1
ATOM 809 N N . ILE A 1 101 ? 8.940 2.805 -18.172 1.00 89.50 101 ILE A N 1
ATOM 810 C CA . ILE A 1 101 ? 7.653 2.388 -17.608 1.00 89.50 101 ILE A CA 1
ATOM 811 C C . ILE A 1 101 ? 7.764 1.077 -16.814 1.00 89.50 101 ILE A C 1
ATOM 813 O O . ILE A 1 101 ? 7.059 0.923 -15.818 1.00 89.50 101 ILE A O 1
ATOM 817 N N . TYR A 1 102 ? 8.653 0.161 -17.206 1.00 90.81 102 TYR A N 1
ATOM 818 C CA . TYR A 1 102 ? 8.840 -1.118 -16.526 1.00 90.81 102 TYR A CA 1
ATOM 819 C C . TYR A 1 102 ? 9.478 -0.912 -15.157 1.00 90.81 102 TYR A C 1
ATOM 821 O O . TYR A 1 102 ? 9.019 -1.515 -14.187 1.00 90.81 102 TYR A O 1
ATOM 829 N N . ASP A 1 103 ? 10.452 -0.003 -15.048 1.00 91.38 103 ASP A N 1
ATOM 830 C CA . ASP A 1 103 ? 11.005 0.393 -13.751 1.00 91.38 103 ASP A CA 1
ATOM 831 C C . ASP A 1 103 ? 9.893 0.898 -12.830 1.00 91.38 103 ASP A C 1
ATOM 833 O O . ASP A 1 103 ? 9.714 0.402 -11.717 1.00 91.38 103 ASP A O 1
ATOM 837 N N . ILE A 1 104 ? 9.090 1.855 -13.302 1.00 91.69 104 ILE A N 1
ATOM 838 C CA . ILE A 1 104 ? 8.017 2.456 -12.499 1.00 91.69 104 ILE A CA 1
ATOM 839 C C . ILE A 1 104 ? 7.048 1.382 -11.992 1.00 91.69 104 ILE A C 1
ATOM 841 O O . ILE A 1 104 ? 6.693 1.390 -10.812 1.00 91.69 104 ILE A O 1
ATOM 845 N N . ILE A 1 105 ? 6.643 0.448 -12.856 1.00 93.19 105 ILE A N 1
ATOM 846 C CA . ILE A 1 105 ? 5.721 -0.638 -12.502 1.00 93.19 105 ILE A CA 1
ATOM 847 C C . ILE A 1 105 ? 6.355 -1.588 -11.488 1.00 93.19 105 ILE A C 1
ATOM 849 O O . ILE A 1 105 ? 5.716 -1.917 -10.488 1.00 93.19 105 ILE A O 1
ATOM 853 N N . PHE A 1 106 ? 7.617 -1.968 -11.690 1.00 91.75 106 PHE A N 1
ATOM 854 C CA . PHE A 1 106 ? 8.353 -2.842 -10.783 1.00 91.75 106 PHE A CA 1
ATOM 855 C C . PHE A 1 106 ? 8.472 -2.239 -9.377 1.00 91.75 106 PHE A C 1
ATOM 857 O O . PHE A 1 106 ? 8.075 -2.858 -8.386 1.00 91.75 106 PHE A O 1
ATOM 864 N N . TYR A 1 107 ? 8.958 -0.999 -9.272 1.00 94.38 107 TYR A N 1
ATOM 865 C CA . TYR A 1 107 ? 9.089 -0.320 -7.981 1.00 94.38 107 TYR A CA 1
ATOM 866 C C . TYR A 1 107 ? 7.726 -0.081 -7.327 1.00 94.38 107 TYR A C 1
ATOM 868 O O . TYR A 1 107 ? 7.613 -0.155 -6.101 1.00 94.38 107 TYR A O 1
ATOM 876 N N . TYR A 1 108 ? 6.679 0.155 -8.120 1.00 94.44 108 TYR A N 1
ATOM 877 C CA . TYR A 1 108 ? 5.324 0.270 -7.605 1.00 94.44 108 TYR A CA 1
ATOM 878 C C . TYR A 1 108 ? 4.791 -1.058 -7.048 1.00 94.44 108 TYR A C 1
ATOM 880 O O . TYR A 1 108 ? 4.229 -1.067 -5.953 1.00 94.44 108 TYR A O 1
ATOM 888 N N . GLU A 1 109 ? 5.016 -2.189 -7.723 1.00 94.00 109 GLU A N 1
ATOM 889 C CA . GLU A 1 109 ? 4.652 -3.512 -7.199 1.00 94.00 109 GLU A CA 1
ATOM 890 C C . GLU A 1 109 ? 5.379 -3.806 -5.880 1.00 94.00 109 GLU A C 1
ATOM 892 O O . GLU A 1 109 ? 4.746 -4.189 -4.892 1.00 94.00 109 GLU A O 1
ATOM 897 N N . CYS A 1 110 ? 6.689 -3.550 -5.818 1.00 94.25 110 CYS A N 1
ATOM 898 C CA . CYS A 1 110 ? 7.465 -3.695 -4.587 1.00 94.25 110 CYS A CA 1
ATOM 899 C C . CYS A 1 110 ? 6.932 -2.806 -3.455 1.00 94.25 110 CYS A C 1
ATOM 901 O O . CYS A 1 110 ? 6.804 -3.262 -2.315 1.00 94.25 110 CYS A O 1
ATOM 903 N N . PHE A 1 111 ? 6.585 -1.553 -3.757 1.00 96.44 111 PHE A N 1
ATOM 904 C CA . PHE A 1 111 ? 5.967 -0.643 -2.798 1.00 96.44 111 PHE A CA 1
ATOM 905 C C . PHE A 1 111 ? 4.664 -1.224 -2.239 1.00 96.44 111 PHE A C 1
ATOM 907 O O . PHE A 1 111 ? 4.496 -1.288 -1.019 1.00 96.44 111 PHE A O 1
ATOM 914 N N . LEU A 1 112 ? 3.767 -1.703 -3.105 1.00 96.31 112 LEU A N 1
ATOM 915 C CA . LEU A 1 112 ? 2.491 -2.279 -2.684 1.00 96.31 112 LEU A CA 1
ATOM 916 C C . LEU A 1 112 ? 2.671 -3.538 -1.835 1.00 96.31 112 LEU A C 1
ATOM 918 O O . LEU A 1 112 ? 1.978 -3.688 -0.828 1.00 96.31 112 LEU A O 1
ATOM 922 N N . LEU A 1 113 ? 3.629 -4.403 -2.177 1.00 95.31 113 LEU A N 1
ATOM 923 C CA . LEU A 1 113 ? 3.953 -5.579 -1.369 1.00 95.31 113 LEU A CA 1
ATOM 924 C C . LEU A 1 113 ? 4.383 -5.186 0.046 1.00 95.31 113 LEU A C 1
ATOM 926 O O . LEU A 1 113 ? 3.866 -5.738 1.017 1.00 95.31 113 LEU A O 1
ATOM 930 N N . ILE A 1 114 ? 5.281 -4.207 0.186 1.00 95.62 114 ILE A N 1
ATOM 931 C CA . ILE A 1 114 ? 5.733 -3.751 1.508 1.00 95.62 114 ILE A CA 1
ATOM 932 C C . ILE A 1 114 ? 4.583 -3.103 2.281 1.00 95.62 114 ILE A C 1
ATOM 934 O O . ILE A 1 114 ? 4.418 -3.385 3.468 1.00 95.62 114 ILE A O 1
ATOM 938 N N . VAL A 1 115 ? 3.753 -2.280 1.632 1.00 96.25 115 VAL A N 1
ATOM 939 C CA . VAL A 1 115 ? 2.595 -1.659 2.289 1.00 96.25 115 VAL A CA 1
ATOM 940 C C . VAL A 1 115 ? 1.615 -2.722 2.775 1.00 96.25 115 VAL A C 1
ATOM 942 O O . VAL A 1 115 ? 1.259 -2.719 3.953 1.00 96.25 115 VAL A O 1
ATOM 945 N N . PHE A 1 116 ? 1.180 -3.643 1.918 1.00 95.69 116 PHE A N 1
ATOM 946 C CA . PHE A 1 116 ? 0.129 -4.598 2.269 1.00 95.69 116 PHE A CA 1
ATOM 947 C C . PHE A 1 116 ? 0.606 -5.706 3.203 1.00 95.69 116 PHE A C 1
ATOM 949 O O . PHE A 1 116 ? -0.141 -6.085 4.103 1.00 95.69 116 PHE A O 1
ATOM 956 N N . CYS A 1 117 ? 1.841 -6.186 3.062 1.00 93.69 117 CYS A N 1
ATOM 957 C CA . CYS A 1 117 ? 2.406 -7.177 3.978 1.00 93.69 117 CYS A CA 1
ATOM 958 C C . CYS A 1 117 ? 2.896 -6.546 5.292 1.00 93.69 117 CYS A C 1
ATOM 960 O O . CYS A 1 117 ? 2.822 -7.184 6.342 1.00 93.69 117 CYS A O 1
ATOM 962 N N . GLY A 1 118 ? 3.358 -5.292 5.267 1.00 93.94 118 GLY A N 1
ATOM 963 C CA . GLY A 1 118 ? 3.853 -4.572 6.444 1.00 93.94 118 GLY A CA 1
ATOM 964 C C . GLY A 1 118 ? 2.754 -3.952 7.312 1.00 93.94 118 GLY A C 1
ATOM 965 O O . GLY A 1 118 ? 2.872 -3.953 8.537 1.00 93.94 118 GLY A O 1
ATOM 966 N N . SER A 1 119 ? 1.654 -3.484 6.710 1.00 94.62 119 SER A N 1
ATOM 967 C CA . SER A 1 119 ? 0.495 -2.928 7.433 1.00 94.62 119 SER A CA 1
ATOM 968 C C . SER A 1 119 ? -0.035 -3.834 8.553 1.00 94.62 119 SER A C 1
ATOM 970 O O . SER A 1 119 ? -0.175 -3.338 9.674 1.00 94.62 119 SER A O 1
ATOM 972 N N . PRO A 1 120 ? -0.296 -5.142 8.340 1.00 93.81 120 PRO A N 1
ATOM 973 C CA . PRO A 1 120 ? -0.810 -5.992 9.408 1.00 93.81 120 PRO A CA 1
ATOM 974 C C . PRO A 1 120 ? 0.216 -6.166 10.530 1.00 93.81 120 PRO A C 1
ATOM 976 O O . PRO A 1 120 ? -0.163 -6.140 11.698 1.00 93.81 120 PRO A O 1
ATOM 979 N N . ALA A 1 121 ? 1.509 -6.275 10.204 1.00 93.56 121 ALA A N 1
ATOM 980 C CA . ALA A 1 121 ? 2.573 -6.386 11.200 1.00 93.56 121 ALA A CA 1
ATOM 981 C C . ALA A 1 121 ? 2.646 -5.132 12.086 1.00 93.56 121 ALA A C 1
ATOM 983 O O . ALA A 1 121 ? 2.636 -5.239 13.313 1.00 93.56 121 ALA A O 1
ATOM 984 N N . TYR A 1 122 ? 2.633 -3.944 11.478 1.00 94.25 122 TYR A N 1
ATOM 985 C CA . TYR A 1 122 ? 2.619 -2.677 12.207 1.00 94.25 122 TYR A CA 1
ATOM 986 C C . TYR A 1 122 ? 1.366 -2.535 13.090 1.00 94.25 122 TYR A C 1
ATOM 988 O O . TYR A 1 122 ? 1.463 -2.206 14.275 1.00 94.25 122 TYR A O 1
ATOM 996 N N . LEU A 1 123 ? 0.182 -2.833 12.545 1.00 94.62 123 LEU A N 1
ATOM 997 C CA . LEU A 1 123 ? -1.075 -2.726 13.286 1.00 94.62 123 LEU A CA 1
ATOM 998 C C . LEU A 1 123 ? -1.135 -3.707 14.462 1.00 94.62 123 LEU A C 1
ATOM 1000 O O . LEU A 1 123 ? -1.662 -3.339 15.511 1.00 94.62 123 LEU A O 1
ATOM 1004 N N . LEU A 1 124 ? -0.579 -4.914 14.318 1.00 93.19 124 LEU A N 1
ATOM 1005 C CA . LEU A 1 124 ? -0.445 -5.883 15.408 1.00 93.19 124 LEU A CA 1
ATOM 1006 C C . LEU A 1 124 ? 0.500 -5.395 16.502 1.00 93.19 124 LEU A C 1
ATOM 1008 O O . LEU A 1 124 ? 0.130 -5.441 17.673 1.00 93.19 124 LEU A O 1
ATOM 1012 N N . MET A 1 125 ? 1.681 -4.888 16.136 1.00 91.94 125 MET A N 1
ATOM 1013 C CA . MET A 1 125 ? 2.633 -4.332 17.107 1.00 91.94 125 MET A CA 1
ATOM 1014 C C . MET A 1 125 ? 2.008 -3.207 17.932 1.00 91.94 125 MET A C 1
ATOM 1016 O O . MET A 1 125 ? 2.267 -3.099 19.122 1.00 91.94 125 MET A O 1
ATOM 1020 N N . ARG A 1 126 ? 1.144 -2.399 17.315 1.00 91.31 126 ARG A N 1
ATOM 1021 C CA . ARG A 1 126 ? 0.424 -1.316 17.990 1.00 91.31 126 ARG A CA 1
ATOM 1022 C C . ARG A 1 126 ? -0.697 -1.798 18.922 1.00 91.31 126 ARG A C 1
ATOM 1024 O O . ARG A 1 126 ? -1.105 -1.056 19.817 1.00 91.31 126 ARG A O 1
ATOM 1031 N N . ILE A 1 127 ? -1.243 -2.998 18.693 1.00 87.81 127 ILE A N 1
ATOM 1032 C CA . ILE A 1 127 ? -2.295 -3.590 19.538 1.00 87.81 127 ILE A CA 1
ATOM 1033 C C . ILE A 1 127 ? -1.721 -4.123 20.851 1.00 87.81 127 ILE A C 1
ATOM 1035 O O . ILE A 1 127 ? -2.404 -4.003 21.876 1.00 87.81 127 ILE A O 1
ATOM 1039 N N . ILE A 1 128 ? -0.532 -4.738 20.803 1.00 78.25 128 ILE A N 1
ATOM 1040 C CA . ILE A 1 128 ? 0.174 -5.306 21.965 1.00 78.25 128 ILE A CA 1
ATOM 1041 C C . ILE A 1 128 ? 0.368 -4.203 23.010 1.00 78.25 128 ILE A C 1
ATOM 1043 O O . ILE A 1 128 ? -0.304 -4.320 24.068 1.00 78.25 128 ILE A O 1
#

Solvent-accessible surface area (backbone atoms only — not comparable to full-atom values): 7103 Å² total; per-residue (Å²): 132,84,52,73,68,56,60,52,50,50,26,51,50,41,26,49,51,52,51,54,50,52,49,54,52,52,50,53,50,52,53,52,40,56,74,69,71,47,63,62,86,78,43,77,78,64,34,68,64,45,57,50,28,43,54,48,29,42,52,38,38,62,65,43,84,61,86,63,61,59,60,57,51,49,52,52,50,53,54,49,52,53,53,48,58,50,46,55,54,53,53,23,60,75,70,73,48,82,82,50,72,66,54,55,51,50,53,47,51,53,49,50,51,50,50,34,60,42,46,32,55,53,44,49,64,70,48,110

Secondary structure (DSSP, 8-state):
---HHHHHHHHHHHHHHHHHHHHHHHHHHHHHHHHTT--GGGSGGGSHHHHHHHHHHHHHHHT-SSS-HHHHHHHHHHHHHHHHHHHHHHHHHHHT----HHHHHHHHHHHHHHHHHHHHHHHHHHH-

Foldseek 3Di:
DDDPVVQQVLLLVLLVVLVVVLVVLVVVLVVLCVVVVHDPVVAPCVDPVLVVLNVLLSVLSNLFPDGDLSVVLVVVLVVLVVVLVVVQVVVCVVVVHDRDSVSVSVSSSVSSCCSSNVSNVSSVVRND

pLDDT: mean 90.8, std 7.31, range [48.66, 97.12]

Radius of gyration: 16.85 Å; Cα contacts (8 Å, |Δi|>4): 93; chains: 1; bounding box: 43×28×49 Å